Protein AF-A0AAW9DFL7-F1 (afdb_monomer_lite)

Sequence (168 aa):
MIKNIKGKVYSFSLDGKRAVKGWFLIIEDDGKEYLVRRNFSLSSNWYRKVYRSNRSLKEYLISGEDYERLSQSSKYQGWGIGLGIAIGAIINQIAPSNLFFGAINSSGDAMIGIKSIGTLILVTAVSFSLASVIRKMRLERQLGSLVLIGKIKSKTALKVLTNGREFW

Radius of gyration: 20.57 Å; chains: 1; bounding box: 50×38×57 Å

Foldseek 3Di:
DCPDADFAKFFFALVLQATLPQWIWGAGPVRAIKIWGRLDQDFDQDWTWIWHFPDRRPVRTHDPVSVVVNVVPVVCPVVVVVVVVVVVVVCCVVQPCCQQQNDPDDPCRVVSVVVNVVVVVVVVVVVSVVVSVVSVVVVCVRRNDIGTPGIDGDPAFSDQDPVRDGGD

Structure (mmCIF, N/CA/C/O backbone):
data_AF-A0AAW9DFL7-F1
#
_entry.id   AF-A0AAW9DFL7-F1
#
loop_
_atom_site.group_PDB
_atom_site.id
_atom_site.type_symbol
_atom_site.label_atom_id
_atom_site.label_alt_id
_atom_site.label_comp_id
_atom_site.label_asym_id
_atom_site.label_entity_id
_atom_site.label_seq_id
_atom_site.pdbx_PDB_ins_code
_atom_site.Cartn_x
_atom_site.Cartn_y
_atom_site.Cartn_z
_atom_site.occupancy
_atom_site.B_iso_or_equiv
_atom_site.auth_seq_id
_atom_site.auth_comp_id
_atom_site.auth_asym_id
_atom_site.auth_atom_id
_atom_site.pdbx_PDB_model_num
ATOM 1 N N . MET A 1 1 ? -21.409 -1.034 -3.786 1.00 50.62 1 MET A N 1
ATOM 2 C CA . MET A 1 1 ? -20.802 0.270 -4.145 1.00 50.62 1 MET A CA 1
ATOM 3 C C . MET A 1 1 ? -20.469 0.999 -2.846 1.00 50.62 1 MET A C 1
ATOM 5 O O . MET A 1 1 ? -21.371 1.176 -2.038 1.00 50.62 1 MET A O 1
ATOM 9 N N . ILE A 1 2 ? -19.202 1.335 -2.586 1.00 61.91 2 ILE A N 1
ATOM 10 C CA . ILE A 1 2 ? -18.791 2.034 -1.352 1.00 61.91 2 ILE A CA 1
ATOM 11 C C . ILE A 1 2 ? -19.165 3.513 -1.514 1.00 61.91 2 ILE A C 1
ATOM 13 O O . ILE A 1 2 ? -18.587 4.183 -2.366 1.00 61.91 2 ILE A O 1
ATOM 17 N N . LYS A 1 3 ? -20.164 4.009 -0.769 1.00 67.62 3 LYS A N 1
ATOM 18 C CA . LYS A 1 3 ? -20.732 5.352 -1.002 1.00 67.62 3 LYS A CA 1
ATOM 19 C C . LYS A 1 3 ? -19.932 6.486 -0.350 1.00 67.62 3 LYS A C 1
ATOM 21 O O . LYS A 1 3 ? -19.850 7.551 -0.946 1.00 67.62 3 LYS A O 1
ATOM 26 N N . ASN A 1 4 ? -19.324 6.264 0.815 1.00 82.06 4 ASN A N 1
ATOM 27 C CA . ASN A 1 4 ? -18.304 7.111 1.449 1.00 82.06 4 ASN A CA 1
ATOM 28 C C . ASN A 1 4 ? -17.789 6.374 2.687 1.00 82.06 4 ASN A C 1
ATOM 30 O O . ASN A 1 4 ? -18.607 5.843 3.428 1.00 82.06 4 ASN A O 1
ATOM 34 N N . ILE A 1 5 ? -16.473 6.372 2.902 1.00 82.81 5 ILE A N 1
ATOM 35 C CA . ILE A 1 5 ? -15.854 5.856 4.128 1.00 82.81 5 ILE A CA 1
ATOM 36 C C . ILE A 1 5 ? -15.398 7.058 4.942 1.00 82.81 5 ILE A C 1
ATOM 38 O O . ILE A 1 5 ? -14.615 7.868 4.437 1.00 82.81 5 ILE A O 1
ATOM 42 N N . LYS A 1 6 ? -15.889 7.185 6.175 1.00 86.88 6 LYS A N 1
ATOM 43 C CA . LYS A 1 6 ? -15.430 8.197 7.132 1.00 86.88 6 LYS A CA 1
ATOM 44 C C . LYS A 1 6 ? -14.774 7.476 8.301 1.00 86.88 6 LYS A C 1
ATOM 46 O O . LYS A 1 6 ? -15.420 6.702 8.995 1.00 86.88 6 LYS A O 1
ATOM 51 N N . GLY A 1 7 ? -13.477 7.693 8.469 1.00 86.00 7 GLY A N 1
ATOM 52 C CA . GLY A 1 7 ? -12.695 6.972 9.459 1.00 86.00 7 GLY A CA 1
ATOM 53 C C . GLY A 1 7 ? -11.272 7.489 9.567 1.00 86.00 7 GLY A C 1
ATOM 54 O O . GLY A 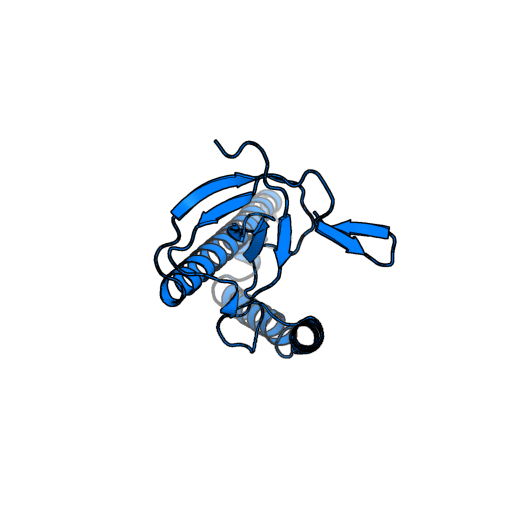1 7 ? -10.854 8.384 8.825 1.00 86.00 7 GLY A O 1
ATOM 55 N N . LYS A 1 8 ? -10.524 6.904 10.498 1.00 86.62 8 LYS A N 1
ATOM 56 C CA . LYS A 1 8 ? -9.121 7.241 10.747 1.00 86.62 8 LYS A CA 1
ATOM 57 C C . LYS A 1 8 ? -8.202 6.278 10.007 1.00 86.62 8 LYS A C 1
ATOM 59 O O . LYS A 1 8 ? -8.508 5.095 9.849 1.00 86.62 8 LYS A O 1
ATOM 64 N N . VAL A 1 9 ? -7.071 6.806 9.547 1.00 86.75 9 VAL A N 1
ATOM 65 C CA . VAL A 1 9 ? -6.050 6.045 8.824 1.00 86.75 9 VAL A CA 1
ATOM 66 C C . VAL A 1 9 ? -4.934 5.646 9.771 1.00 86.75 9 VAL A C 1
ATOM 68 O O . VAL A 1 9 ? -4.364 6.488 10.458 1.00 86.75 9 VAL A O 1
ATOM 71 N N . TYR A 1 10 ? -4.590 4.365 9.750 1.00 86.19 10 TYR A N 1
ATOM 72 C CA . TYR A 1 10 ? -3.587 3.773 10.612 1.00 86.19 10 TYR A CA 1
ATOM 73 C C . TYR A 1 10 ? -2.538 3.014 9.809 1.00 86.19 10 TYR A C 1
ATOM 75 O O . TYR A 1 10 ? -2.822 2.342 8.812 1.00 86.19 10 TYR A O 1
ATOM 83 N N . SER A 1 11 ? -1.305 3.093 10.298 1.00 85.44 11 SER A N 1
ATOM 84 C CA . SER A 1 11 ? -0.282 2.106 9.969 1.00 85.44 11 SER A CA 1
ATOM 85 C C . SER A 1 11 ? -0.418 0.926 10.925 1.00 85.44 11 SER A C 1
ATOM 87 O O . SER A 1 11 ? -0.769 1.101 12.089 1.00 85.44 11 SER A O 1
ATOM 89 N N . PHE A 1 12 ? -0.136 -0.272 10.431 1.00 87.38 12 PHE A N 1
ATOM 90 C CA . PHE A 1 12 ? -0.226 -1.502 11.211 1.00 87.38 12 PHE A CA 1
ATOM 91 C C . PHE A 1 12 ? 1.025 -2.357 10.988 1.00 87.38 12 PHE A C 1
ATOM 93 O O . PHE A 1 12 ? 1.723 -2.203 9.976 1.00 87.38 12 PHE A O 1
ATOM 100 N N . SER A 1 13 ? 1.321 -3.227 11.947 1.00 86.25 13 SER A N 1
ATOM 101 C CA . SER A 1 13 ? 2.483 -4.112 11.969 1.00 86.25 13 SER A CA 1
ATOM 102 C C . SER A 1 13 ? 2.036 -5.525 12.311 1.00 86.25 13 SER A C 1
ATOM 104 O O . SER A 1 13 ? 1.350 -5.734 13.302 1.00 86.25 13 SER A O 1
ATOM 106 N N . LEU A 1 14 ? 2.440 -6.501 11.502 1.00 84.19 14 LEU A N 1
ATOM 107 C CA . LEU A 1 14 ? 2.083 -7.908 11.725 1.00 84.19 14 LEU A CA 1
ATOM 108 C C . LEU A 1 14 ? 3.059 -8.618 12.664 1.00 84.19 14 LEU A C 1
ATOM 110 O O . LEU A 1 14 ? 2.746 -9.678 13.187 1.00 84.19 14 LEU A O 1
ATOM 114 N N . ASP A 1 15 ? 4.254 -8.058 12.842 1.00 80.81 15 ASP A N 1
ATOM 115 C CA . ASP A 1 15 ? 5.328 -8.621 13.660 1.00 80.81 15 ASP A CA 1
ATOM 116 C C . ASP A 1 15 ? 5.665 -7.744 14.877 1.00 80.81 15 ASP A C 1
ATOM 118 O O . ASP A 1 15 ? 6.626 -8.032 15.588 1.00 80.81 15 ASP A O 1
ATOM 122 N N . GLY A 1 16 ? 4.934 -6.639 15.081 1.00 75.00 16 GLY A N 1
ATOM 123 C CA . GLY A 1 16 ? 5.235 -5.613 16.087 1.00 75.00 16 GLY A CA 1
ATOM 124 C C . GLY A 1 16 ? 6.536 -4.837 15.827 1.00 75.00 16 GLY A C 1
ATOM 125 O O . GLY A 1 16 ? 6.852 -3.902 16.551 1.00 75.00 16 GLY A O 1
ATOM 126 N N . LYS A 1 17 ? 7.285 -5.177 14.770 1.00 73.56 17 LYS A N 1
ATOM 127 C CA . LYS A 1 17 ? 8.633 -4.663 14.499 1.00 73.56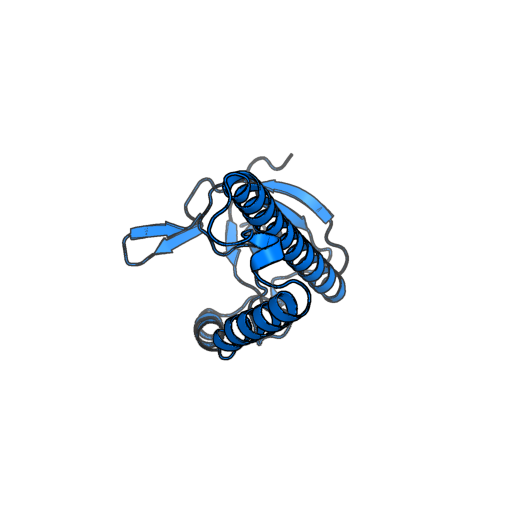 17 LYS A CA 1
ATOM 128 C C . LYS A 1 17 ? 8.710 -3.792 13.262 1.00 73.56 17 LYS A C 1
ATOM 130 O O . LYS A 1 17 ? 9.679 -3.055 13.135 1.00 73.56 17 LYS A O 1
ATOM 135 N N . ARG A 1 18 ? 7.802 -3.903 12.287 1.00 74.88 18 ARG A N 1
ATOM 136 C CA . ARG A 1 18 ? 7.844 -3.083 11.065 1.00 74.88 18 ARG A CA 1
ATOM 137 C C . ARG A 1 18 ? 6.451 -2.813 10.519 1.00 74.88 18 ARG A C 1
ATOM 139 O O . ARG A 1 18 ? 5.679 -3.729 10.256 1.00 74.88 18 ARG A O 1
ATOM 146 N N . ALA A 1 19 ? 6.182 -1.546 10.210 1.00 82.31 19 ALA A N 1
ATOM 147 C CA . ALA A 1 19 ? 4.966 -1.175 9.499 1.00 82.31 19 ALA A CA 1
ATOM 148 C C . ALA A 1 19 ? 4.866 -1.890 8.139 1.00 82.31 19 ALA A C 1
ATOM 150 O O . ALA A 1 19 ? 5.839 -1.970 7.373 1.00 82.31 19 ALA A O 1
ATOM 151 N N . VAL A 1 20 ? 3.669 -2.381 7.815 1.00 85.88 20 VAL A N 1
ATOM 152 C CA . VAL A 1 20 ? 3.401 -3.089 6.560 1.00 85.88 20 VAL A CA 1
ATOM 153 C C . VAL A 1 20 ? 3.462 -2.112 5.384 1.00 85.88 20 VAL A C 1
ATOM 155 O O . VAL A 1 20 ? 2.526 -1.375 5.078 1.00 85.88 20 VAL A O 1
ATOM 158 N N . LYS A 1 21 ? 4.597 -2.109 4.678 1.00 82.94 21 LYS A N 1
ATOM 159 C CA . LYS A 1 21 ? 4.836 -1.185 3.562 1.00 82.94 21 LYS A CA 1
ATOM 160 C C . LYS A 1 21 ? 3.849 -1.391 2.412 1.00 82.94 21 LYS A C 1
ATOM 162 O O . LYS A 1 21 ? 3.641 -2.502 1.925 1.00 82.94 21 LYS A O 1
ATOM 167 N N . GLY A 1 22 ? 3.339 -0.277 1.887 1.00 85.56 22 GLY A N 1
ATOM 168 C CA . GLY A 1 22 ? 2.445 -0.260 0.728 1.00 85.56 22 GLY A CA 1
ATOM 169 C C . GLY A 1 22 ? 0.982 -0.556 1.058 1.00 85.56 22 GLY A C 1
ATOM 170 O O . GLY A 1 22 ? 0.179 -0.624 0.126 1.00 85.56 22 GLY A O 1
ATOM 171 N N . TRP A 1 23 ? 0.646 -0.675 2.342 1.00 89.44 23 TRP A N 1
ATOM 172 C CA . TRP A 1 23 ? -0.703 -0.871 2.854 1.00 89.44 23 TRP A CA 1
ATOM 173 C C . TRP A 1 23 ? -0.972 0.091 4.006 1.00 89.44 23 TRP A C 1
ATOM 175 O O . TRP A 1 23 ? -0.049 0.519 4.692 1.00 89.44 23 TRP A O 1
ATOM 185 N N . PHE A 1 24 ? -2.237 0.432 4.201 1.00 89.12 24 PHE A N 1
ATOM 186 C CA . PHE A 1 24 ? -2.705 1.116 5.399 1.00 89.12 24 PHE A CA 1
ATOM 187 C C . PHE A 1 24 ? -4.108 0.631 5.747 1.00 89.12 24 PHE A C 1
ATOM 189 O O . PHE A 1 24 ? -4.823 0.107 4.887 1.00 89.12 24 PHE A O 1
ATOM 196 N N . LEU A 1 25 ? -4.471 0.787 7.012 1.00 91.38 25 LEU A N 1
ATOM 197 C CA . LEU A 1 25 ? -5.759 0.391 7.555 1.00 91.38 25 LEU A CA 1
ATOM 198 C C . LEU A 1 25 ? -6.632 1.636 7.718 1.00 91.38 25 LEU A C 1
ATOM 200 O O . LEU A 1 25 ? -6.165 2.654 8.220 1.00 91.38 25 LEU A O 1
ATOM 204 N N . ILE A 1 26 ? -7.888 1.564 7.292 1.00 91.31 26 ILE A N 1
ATOM 205 C CA . ILE A 1 26 ? -8.919 2.536 7.650 1.00 91.31 26 ILE A CA 1
ATOM 206 C C . ILE A 1 26 ? -9.870 1.850 8.617 1.00 91.31 26 ILE A C 1
ATOM 208 O O . ILE A 1 26 ? -10.361 0.760 8.318 1.00 91.31 26 ILE A O 1
ATOM 212 N N . ILE A 1 27 ? -10.128 2.499 9.746 1.00 91.00 27 ILE A N 1
ATOM 213 C CA . ILE A 1 27 ? -11.150 2.078 10.701 1.00 91.00 27 ILE A CA 1
ATOM 214 C C . ILE A 1 27 ? -12.237 3.153 10.697 1.00 91.00 27 ILE A C 1
ATOM 216 O O . ILE A 1 27 ? -11.945 4.321 10.968 1.00 91.00 27 ILE A O 1
ATOM 220 N N . GLU A 1 28 ? -13.454 2.767 10.315 1.00 91.06 28 GLU A N 1
ATOM 221 C CA . GLU A 1 28 ? -14.644 3.621 10.384 1.00 91.06 28 GLU A CA 1
ATOM 222 C C . GLU A 1 28 ? -15.082 3.845 11.833 1.00 91.06 28 GLU A C 1
ATOM 224 O O . GLU A 1 28 ? -14.746 3.071 12.732 1.00 91.06 28 GLU A O 1
ATOM 229 N N . ASP A 1 29 ? -15.871 4.896 12.049 1.00 86.00 29 ASP A N 1
ATOM 230 C CA . ASP A 1 29 ? -16.432 5.222 13.365 1.00 86.00 29 ASP A CA 1
ATOM 231 C C . ASP A 1 29 ? -17.339 4.091 13.904 1.00 86.00 29 ASP A C 1
ATOM 233 O O . ASP A 1 29 ? -17.440 3.893 15.111 1.00 86.00 29 ASP A O 1
ATOM 237 N N . ASP A 1 30 ? -17.941 3.291 13.013 1.00 84.88 30 ASP A N 1
ATOM 238 C CA . ASP A 1 30 ? -18.733 2.095 13.345 1.00 84.88 30 ASP A CA 1
ATOM 239 C C . ASP A 1 30 ? -17.877 0.840 13.620 1.00 84.88 30 ASP A C 1
ATOM 241 O O . ASP A 1 30 ? -18.395 -0.250 13.873 1.00 84.88 30 ASP A O 1
ATOM 245 N N . GLY A 1 31 ? -16.552 0.981 13.560 1.00 84.94 31 GLY A N 1
ATOM 246 C CA . GLY A 1 31 ? -15.590 -0.078 13.809 1.00 84.94 31 GLY A CA 1
ATOM 247 C C . GLY A 1 31 ? -15.317 -1.000 12.623 1.00 84.94 31 GLY A C 1
ATOM 248 O O . GLY A 1 31 ? -14.550 -1.948 12.815 1.00 84.94 31 GLY A O 1
ATOM 249 N N . LYS A 1 32 ? -15.881 -0.753 11.428 1.00 89.81 32 LYS A N 1
ATOM 250 C CA . LYS A 1 32 ? -15.541 -1.511 10.214 1.00 89.81 32 LYS A CA 1
ATOM 251 C C . LYS A 1 32 ? -14.121 -1.215 9.752 1.00 89.81 32 LYS A C 1
ATOM 253 O O . LYS A 1 32 ? -13.641 -0.084 9.793 1.00 89.81 32 LYS A O 1
ATOM 258 N N . GLU A 1 33 ? -13.465 -2.258 9.260 1.00 92.62 33 GLU A N 1
ATOM 259 C CA . GLU A 1 33 ? -12.046 -2.237 8.929 1.00 92.62 33 GLU A CA 1
ATOM 260 C C . GLU A 1 33 ? -11.806 -2.474 7.443 1.00 92.62 33 GLU A C 1
ATOM 262 O O . GLU A 1 33 ? -12.357 -3.398 6.833 1.00 92.62 33 GLU A O 1
ATOM 267 N N . TYR A 1 34 ? -10.925 -1.654 6.874 1.00 92.19 34 TYR A N 1
ATOM 268 C CA . TYR A 1 34 ? -10.615 -1.672 5.455 1.00 92.19 34 TYR A CA 1
ATOM 269 C C . TYR A 1 34 ? -9.118 -1.558 5.208 1.00 92.19 34 TYR A C 1
ATOM 271 O O . TYR A 1 34 ? -8.465 -0.608 5.633 1.00 92.19 34 TYR A O 1
ATOM 279 N N . LEU A 1 35 ? -8.575 -2.493 4.438 1.00 93.06 35 LEU A N 1
ATOM 280 C CA . LEU A 1 35 ? -7.190 -2.462 3.993 1.00 93.06 35 LEU A CA 1
ATOM 281 C C . LEU A 1 35 ? -7.083 -1.780 2.640 1.00 93.06 35 LEU A C 1
ATOM 283 O O . LEU A 1 35 ? -7.672 -2.221 1.654 1.00 93.06 35 LEU A O 1
ATOM 287 N N . VAL A 1 36 ? -6.272 -0.734 2.560 1.00 91.56 36 VAL A N 1
ATOM 288 C CA . VAL A 1 36 ? -6.083 0.027 1.327 1.00 91.56 36 VAL A CA 1
ATOM 289 C C . VAL A 1 36 ? -4.680 -0.191 0.791 1.00 91.56 36 VAL A C 1
ATOM 291 O O . VAL A 1 36 ? -3.677 0.009 1.478 1.00 91.56 36 VAL A O 1
ATOM 294 N N . ARG A 1 37 ? -4.603 -0.585 -0.482 1.00 90.62 37 ARG A N 1
ATOM 295 C CA . ARG A 1 37 ? -3.332 -0.827 -1.167 1.00 90.62 37 ARG A CA 1
ATOM 296 C C . ARG A 1 37 ? -2.813 0.463 -1.796 1.00 90.62 37 ARG A C 1
ATOM 298 O O . ARG A 1 37 ? -3.445 1.027 -2.690 1.00 90.62 37 ARG A O 1
ATOM 305 N N . ARG A 1 38 ? -1.628 0.897 -1.370 1.00 84.19 38 ARG A N 1
ATOM 306 C CA . ARG A 1 38 ? -0.950 2.120 -1.828 1.00 84.19 38 ARG A CA 1
ATOM 307 C C . ARG A 1 38 ? 0.283 1.838 -2.684 1.00 84.19 38 ARG A C 1
ATOM 309 O O . ARG A 1 38 ? 0.503 2.564 -3.646 1.00 84.19 38 ARG A O 1
ATOM 316 N N . ASN A 1 39 ? 1.013 0.751 -2.402 1.00 74.44 39 ASN A N 1
ATOM 317 C CA . ASN A 1 39 ? 2.241 0.268 -3.071 1.00 74.44 39 ASN A CA 1
ATOM 318 C C . ASN A 1 39 ? 3.447 1.232 -3.110 1.00 74.44 39 ASN A C 1
ATOM 320 O O . ASN A 1 39 ? 4.573 0.774 -2.909 1.00 74.44 39 ASN A O 1
ATOM 324 N N . PHE A 1 40 ? 3.217 2.525 -3.331 1.00 67.25 40 PHE A N 1
ATOM 325 C CA . PHE A 1 40 ? 4.204 3.591 -3.476 1.00 67.25 40 PHE A CA 1
ATOM 326 C C . PHE A 1 40 ? 4.021 4.643 -2.380 1.00 67.25 40 PHE A C 1
ATOM 328 O O . PHE A 1 40 ? 2.895 4.918 -1.974 1.00 67.25 40 PHE A O 1
ATOM 335 N N . SER A 1 41 ? 5.117 5.239 -1.908 1.00 62.31 41 SER A N 1
ATOM 336 C CA . SER A 1 41 ? 5.080 6.308 -0.897 1.00 62.31 41 SER A CA 1
ATOM 337 C C . SER A 1 41 ? 4.783 7.693 -1.477 1.00 62.31 41 SER A C 1
ATOM 339 O O . SER A 1 41 ? 4.667 8.648 -0.714 1.00 62.31 41 SER A O 1
ATOM 341 N N . LEU A 1 42 ? 4.670 7.817 -2.803 1.00 68.19 42 LEU A N 1
ATOM 342 C CA . LEU A 1 42 ? 4.359 9.081 -3.461 1.00 68.19 42 LEU A CA 1
ATOM 343 C C . LEU A 1 42 ? 2.933 9.526 -3.108 1.00 68.19 42 LEU A C 1
ATOM 345 O O . LEU A 1 42 ? 1.987 8.737 -3.194 1.00 68.19 42 LEU A O 1
ATOM 349 N N . SER A 1 43 ? 2.806 10.797 -2.717 1.00 73.25 43 SER A N 1
ATOM 350 C CA . SER A 1 43 ? 1.518 11.464 -2.509 1.00 73.25 43 SER A CA 1
ATOM 351 C C . SER A 1 43 ? 0.751 11.454 -3.829 1.00 73.25 43 SER A C 1
ATOM 353 O O . SER A 1 43 ? 1.236 11.988 -4.825 1.00 73.25 43 SER A O 1
ATOM 355 N N . SER A 1 44 ? -0.401 10.787 -3.874 1.00 79.62 44 SER A N 1
ATOM 356 C CA . SER A 1 44 ? -1.208 10.722 -5.094 1.00 79.62 44 SER A CA 1
ATOM 357 C C . SER A 1 44 ? -2.676 10.509 -4.771 1.00 79.62 44 SER A C 1
ATOM 359 O O . SER A 1 44 ? -3.054 9.539 -4.115 1.00 79.62 44 SER A O 1
ATOM 361 N N . ASN A 1 45 ? -3.529 11.394 -5.284 1.00 84.06 45 ASN A N 1
ATOM 362 C CA . ASN A 1 45 ? -4.966 11.303 -5.063 1.00 84.06 45 ASN A CA 1
ATOM 363 C C . ASN A 1 45 ? -5.665 10.487 -6.168 1.00 84.06 45 ASN A C 1
ATOM 365 O O . ASN A 1 45 ? -6.467 11.010 -6.948 1.00 84.06 45 ASN A O 1
ATOM 369 N N . TRP A 1 46 ? -5.323 9.203 -6.281 1.00 86.75 46 TRP A N 1
ATOM 370 C CA . TRP A 1 46 ? -5.904 8.279 -7.265 1.00 86.75 46 TRP A CA 1
ATOM 371 C C . TRP A 1 46 ? -6.751 7.198 -6.597 1.00 86.75 46 TRP A C 1
ATOM 373 O O . TRP A 1 46 ? -6.640 6.949 -5.399 1.00 86.75 46 TRP A O 1
ATOM 383 N N . TYR A 1 47 ? -7.590 6.525 -7.385 1.00 89.31 47 TYR A N 1
ATOM 384 C CA . TYR A 1 47 ? -8.397 5.409 -6.899 1.00 89.31 47 TYR A CA 1
ATOM 385 C C . TYR A 1 47 ? -7.515 4.239 -6.445 1.00 89.31 47 TYR A C 1
ATOM 387 O O . TYR A 1 47 ? -6.818 3.612 -7.246 1.00 89.31 47 TYR A O 1
ATOM 395 N N . ARG A 1 48 ? -7.586 3.905 -5.157 1.00 89.62 48 ARG A N 1
ATOM 396 C CA . ARG A 1 48 ? -6.848 2.809 -4.521 1.00 89.62 48 ARG A CA 1
ATOM 397 C C . ARG A 1 48 ? -7.772 1.629 -4.267 1.00 89.62 48 ARG A C 1
ATOM 399 O O . ARG A 1 48 ? -8.920 1.808 -3.872 1.00 89.62 48 ARG A O 1
ATOM 406 N N . LYS A 1 49 ? -7.271 0.414 -4.497 1.00 92.38 49 LYS A N 1
ATOM 407 C CA . LYS A 1 49 ? -8.016 -0.825 -4.226 1.00 92.38 49 LYS A CA 1
ATOM 408 C C . LYS A 1 49 ? -8.176 -1.013 -2.718 1.00 92.38 49 LYS A C 1
ATOM 410 O O . LYS A 1 49 ? -7.193 -0.876 -1.985 1.00 92.38 49 LYS A O 1
ATOM 415 N N . VAL A 1 50 ? -9.385 -1.371 -2.305 1.00 92.69 50 VAL A N 1
ATOM 416 C CA . VAL A 1 50 ? -9.752 -1.611 -0.910 1.00 92.69 50 VAL A CA 1
ATOM 417 C C . VAL A 1 50 ? -10.153 -3.057 -0.726 1.00 92.69 50 VAL A C 1
ATOM 419 O O . VAL A 1 50 ? -10.895 -3.616 -1.535 1.00 92.69 50 VAL A O 1
ATOM 422 N N . TYR A 1 51 ? -9.659 -3.639 0.351 1.00 93.81 51 TYR A N 1
ATOM 423 C CA . TYR A 1 51 ? -9.846 -5.026 0.707 1.00 93.81 51 TYR A CA 1
ATOM 424 C C . TYR A 1 51 ? -10.420 -5.126 2.111 1.00 93.81 51 TYR A C 1
ATOM 426 O O . TYR A 1 51 ? -10.215 -4.240 2.942 1.00 93.81 51 TYR A O 1
ATOM 434 N N . ARG A 1 52 ? -11.105 -6.231 2.376 1.00 91.62 52 ARG A N 1
ATOM 435 C CA . ARG A 1 52 ? -11.560 -6.612 3.706 1.00 91.62 52 ARG A CA 1
ATOM 436 C C . ARG A 1 52 ? -10.886 -7.917 4.114 1.00 91.62 52 ARG A C 1
ATOM 438 O O . ARG A 1 52 ? -10.726 -8.810 3.282 1.00 91.62 52 ARG A O 1
ATOM 445 N N . SER A 1 53 ? -10.466 -7.980 5.371 1.00 90.50 53 SER A N 1
ATOM 446 C CA . SER A 1 53 ? -9.963 -9.195 6.012 1.00 90.50 53 SER A CA 1
ATOM 447 C C . SER A 1 53 ? -11.102 -9.891 6.756 1.00 90.50 53 SER A C 1
ATOM 449 O O . SER A 1 53 ? -12.039 -9.232 7.207 1.00 90.50 53 SER A O 1
ATOM 451 N N . ASN A 1 54 ? -10.999 -11.210 6.914 1.00 85.25 54 ASN A N 1
ATOM 452 C CA . ASN A 1 54 ? -11.915 -11.991 7.752 1.00 85.25 54 ASN A CA 1
ATOM 453 C C . ASN A 1 54 ? -11.541 -11.917 9.244 1.00 85.25 54 ASN A C 1
ATO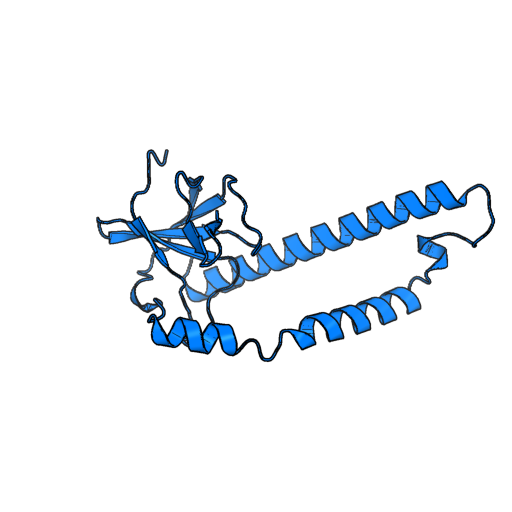M 455 O O . ASN A 1 54 ? -12.294 -12.390 10.090 1.00 85.25 54 ASN A O 1
ATOM 459 N N . ARG A 1 55 ? -10.373 -11.346 9.565 1.00 84.56 55 ARG A N 1
ATOM 460 C CA . ARG A 1 55 ? -9.868 -11.148 10.928 1.00 84.56 55 ARG A CA 1
ATOM 461 C C . ARG A 1 55 ? -9.846 -9.668 11.288 1.00 84.56 55 ARG A C 1
ATOM 463 O O . ARG A 1 55 ? -9.600 -8.838 10.414 1.00 84.56 55 ARG A O 1
ATOM 470 N N . SER A 1 56 ? -10.049 -9.385 12.574 1.00 86.19 56 SER A N 1
ATOM 471 C CA . SER A 1 56 ? -9.835 -8.059 13.160 1.00 86.19 56 SER A CA 1
ATOM 472 C C . SER A 1 56 ? -8.362 -7.669 13.053 1.00 86.19 56 SER A C 1
ATOM 474 O O . SER A 1 56 ? -7.477 -8.481 13.310 1.00 86.19 56 SER A O 1
ATOM 476 N N . LEU A 1 57 ? -8.103 -6.429 12.655 1.00 85.44 57 LEU A N 1
ATOM 477 C CA . LEU A 1 57 ? -6.773 -5.864 12.457 1.00 85.44 57 LEU A CA 1
ATOM 478 C C . LEU A 1 57 ? -6.407 -4.829 13.519 1.00 85.44 57 LEU A C 1
ATOM 480 O O . LEU A 1 57 ? -5.281 -4.330 13.520 1.00 85.44 57 LEU A O 1
ATOM 484 N N . LYS A 1 58 ? -7.330 -4.527 14.440 1.00 83.56 58 LYS A N 1
ATOM 485 C CA . LYS A 1 58 ? -7.094 -3.625 15.578 1.00 83.56 58 LYS A CA 1
ATOM 486 C C . LYS A 1 58 ? -5.939 -4.085 16.468 1.00 83.56 58 LYS A C 1
ATOM 488 O O . LYS A 1 58 ? -5.204 -3.246 16.973 1.00 83.56 58 LYS A O 1
ATOM 493 N N . GLU A 1 59 ? -5.739 -5.394 16.598 1.00 82.75 59 GLU A N 1
ATOM 494 C CA . GLU A 1 59 ? -4.626 -5.988 17.355 1.00 82.75 59 GLU A CA 1
ATOM 495 C C . GLU A 1 59 ? -3.243 -5.720 16.733 1.00 82.75 59 GLU A C 1
ATOM 497 O O . GLU A 1 59 ? -2.234 -5.792 17.426 1.00 82.75 59 GLU A O 1
ATOM 502 N N . TYR A 1 60 ? -3.186 -5.359 15.445 1.00 83.81 60 TYR A N 1
ATOM 503 C CA . TYR A 1 60 ? -1.944 -5.060 14.720 1.00 83.81 60 TYR A CA 1
ATOM 504 C C . TYR A 1 60 ? -1.646 -3.557 14.636 1.00 83.81 60 TYR A C 1
ATOM 506 O O . TYR A 1 60 ? -0.727 -3.144 13.919 1.00 83.81 60 TYR A O 1
ATOM 514 N N . LEU A 1 61 ? -2.438 -2.712 15.302 1.00 83.38 61 LEU A N 1
ATOM 515 C CA . LEU A 1 61 ? -2.210 -1.271 15.315 1.00 83.38 61 LEU A CA 1
ATOM 516 C C . LEU A 1 61 ? -0.895 -0.945 16.024 1.00 83.38 61 LEU A C 1
ATOM 518 O O . LEU A 1 61 ? -0.596 -1.457 17.097 1.00 83.38 61 LEU A O 1
ATOM 522 N N . ILE A 1 62 ? -0.112 -0.063 15.410 1.00 72.94 62 ILE A N 1
ATOM 523 C CA . ILE A 1 62 ? 1.130 0.432 16.002 1.00 72.94 62 ILE A CA 1
ATOM 524 C C . ILE A 1 62 ? 0.770 1.627 16.890 1.00 72.94 62 ILE A C 1
ATOM 526 O O . ILE A 1 62 ? 0.126 2.565 1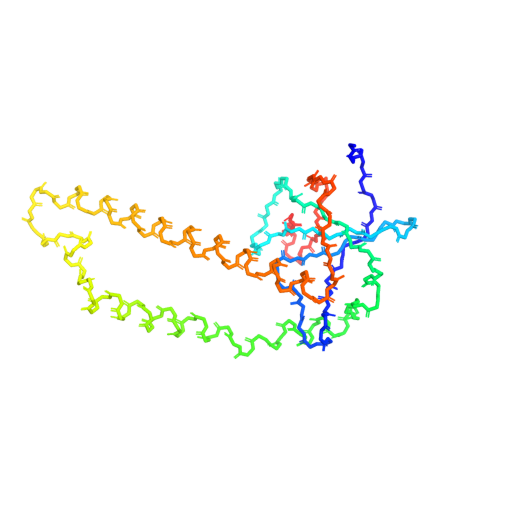6.410 1.00 72.94 62 ILE A O 1
ATOM 530 N N . SER A 1 63 ? 1.185 1.606 18.160 1.00 64.75 63 SER A N 1
ATOM 531 C CA . SER A 1 63 ? 1.064 2.769 19.047 1.00 64.75 63 SER A CA 1
ATOM 532 C C . SER A 1 63 ? 1.888 3.947 18.507 1.00 64.75 63 SER A C 1
ATOM 534 O O . SER A 1 63 ? 2.888 3.752 17.815 1.00 64.75 63 SER A O 1
ATOM 536 N N . GLY A 1 64 ? 1.483 5.187 18.797 1.00 60.44 64 GLY A N 1
ATOM 537 C CA . GLY A 1 64 ? 2.129 6.392 18.253 1.00 60.44 64 GLY A CA 1
ATOM 538 C C . GLY A 1 64 ? 3.640 6.458 18.518 1.00 60.44 64 GLY A C 1
ATOM 539 O O . GLY A 1 64 ? 4.402 6.816 17.623 1.00 60.44 64 GLY A O 1
ATOM 540 N N . GLU A 1 65 ? 4.076 6.025 19.703 1.00 59.31 65 GLU A N 1
ATOM 541 C CA . GLU A 1 65 ? 5.492 5.974 20.101 1.00 59.31 65 GLU A CA 1
ATOM 542 C C . GLU A 1 65 ? 6.289 4.908 19.331 1.00 59.31 65 GLU A C 1
ATOM 544 O O . GLU A 1 65 ? 7.440 5.123 18.939 1.00 59.31 65 GLU A O 1
ATOM 549 N N . ASP A 1 66 ? 5.662 3.765 19.051 1.00 59.75 66 ASP A N 1
ATOM 550 C CA . ASP A 1 66 ? 6.281 2.683 18.289 1.00 59.75 66 ASP A CA 1
ATOM 551 C C . ASP A 1 66 ? 6.400 3.056 16.811 1.00 59.75 66 ASP A C 1
ATOM 553 O O . ASP A 1 66 ? 7.382 2.712 16.158 1.00 59.75 66 ASP A O 1
ATOM 557 N N . TYR A 1 67 ? 5.456 3.827 16.267 1.00 60.16 67 TYR A N 1
ATOM 558 C CA . TYR A 1 67 ? 5.525 4.275 14.878 1.00 60.16 67 TYR A CA 1
ATOM 559 C C . TYR A 1 67 ? 6.783 5.112 14.600 1.00 60.16 67 TYR A C 1
ATOM 561 O O . TYR A 1 67 ? 7.452 4.888 13.586 1.00 60.16 67 TYR A O 1
ATOM 569 N N . GLU A 1 68 ? 7.147 6.032 15.499 1.00 58.12 68 GLU A N 1
ATOM 570 C CA . GLU A 1 68 ? 8.354 6.851 15.335 1.00 58.12 68 GLU A CA 1
ATOM 571 C C . GLU A 1 68 ? 9.629 6.003 15.391 1.00 58.12 68 GLU A C 1
ATOM 573 O O . GLU A 1 68 ? 10.452 6.074 14.470 1.00 58.12 68 GLU A O 1
ATOM 578 N N . ARG A 1 69 ? 9.737 5.104 16.380 1.00 57.97 69 ARG A N 1
ATOM 579 C CA . ARG A 1 69 ? 10.858 4.152 16.512 1.00 57.97 69 ARG A CA 1
ATOM 580 C C . ARG A 1 69 ? 10.998 3.247 15.286 1.00 57.97 69 ARG A C 1
ATOM 582 O O . ARG A 1 69 ? 12.106 3.005 14.801 1.00 57.97 69 ARG A O 1
ATOM 589 N N . LEU A 1 70 ? 9.882 2.767 14.739 1.00 58.53 70 LEU A N 1
ATOM 590 C CA . LEU A 1 70 ? 9.872 1.892 13.565 1.00 58.53 70 LEU A CA 1
ATOM 591 C C . LEU A 1 70 ? 10.166 2.631 12.255 1.00 58.53 70 LEU A C 1
ATOM 593 O O . LEU A 1 70 ? 10.739 2.038 11.337 1.00 58.53 70 LEU A O 1
ATOM 597 N N . SER A 1 71 ? 9.814 3.915 12.167 1.00 54.00 71 SER A N 1
ATOM 598 C CA . SER A 1 71 ? 10.169 4.774 11.033 1.00 54.00 71 SER A CA 1
ATOM 599 C C . SER A 1 71 ? 11.669 5.098 10.998 1.00 54.00 71 SER A C 1
ATOM 601 O O . SER A 1 71 ? 12.262 5.111 9.918 1.00 54.00 71 SER A O 1
ATOM 603 N N . GLN A 1 72 ? 12.290 5.271 12.173 1.00 48.34 72 GLN A N 1
ATOM 604 C CA . GLN A 1 72 ? 13.727 5.518 12.333 1.00 48.34 72 GLN A CA 1
ATOM 605 C C . GLN A 1 72 ? 14.573 4.248 12.161 1.00 48.34 72 GLN A C 1
ATOM 607 O O . GLN A 1 72 ? 15.705 4.320 11.687 1.00 48.34 72 GLN A O 1
ATOM 612 N N . SER A 1 73 ? 14.022 3.061 12.448 1.00 46.84 73 SER A N 1
ATOM 613 C CA . SER A 1 73 ? 14.682 1.758 12.240 1.00 46.84 73 SER A CA 1
ATOM 614 C C . SER A 1 73 ? 14.739 1.328 10.758 1.00 46.84 73 SER A C 1
ATOM 616 O O . SER A 1 73 ? 14.687 0.147 10.400 1.00 46.84 73 SER A O 1
ATOM 618 N N . SER A 1 74 ? 14.889 2.284 9.837 1.00 50.66 74 SER A N 1
ATOM 619 C CA . SER A 1 74 ? 15.133 2.046 8.412 1.00 50.66 74 SER A CA 1
ATOM 620 C C . SER A 1 74 ? 16.595 1.665 8.126 1.00 50.66 74 SER A C 1
ATOM 622 O O . SER A 1 74 ? 17.123 1.977 7.060 1.00 50.66 74 SER A O 1
ATOM 624 N N . LYS A 1 75 ? 17.235 0.894 9.023 1.00 45.56 75 LYS A N 1
ATOM 625 C CA . LYS A 1 75 ? 18.649 0.445 8.989 1.00 45.56 75 LYS A CA 1
ATOM 626 C C . LYS A 1 75 ? 19.082 -0.248 7.675 1.00 45.56 75 LYS A C 1
ATOM 628 O O . LYS A 1 75 ? 20.257 -0.512 7.464 1.00 45.56 75 LYS A O 1
ATOM 633 N N . TYR A 1 76 ? 18.138 -0.515 6.770 1.00 48.84 76 TYR A N 1
ATOM 634 C CA . TYR A 1 76 ? 18.320 -1.154 5.464 1.00 48.84 76 TYR A CA 1
ATOM 635 C C . TYR A 1 76 ? 18.047 -0.237 4.259 1.00 48.84 76 TYR A C 1
ATOM 637 O O . TYR A 1 76 ? 18.026 -0.719 3.128 1.00 48.84 76 TYR A O 1
ATOM 645 N N . GLN A 1 77 ? 17.834 1.070 4.449 1.00 50.78 77 GLN A N 1
ATOM 646 C CA . GLN A 1 77 ? 17.624 2.003 3.334 1.00 50.78 77 GLN A CA 1
ATOM 647 C C . GLN A 1 77 ? 18.835 2.039 2.377 1.00 50.78 77 GLN A C 1
ATOM 649 O O . GLN A 1 77 ? 18.646 2.177 1.172 1.00 50.78 77 GLN A O 1
ATOM 654 N N . GLY A 1 78 ? 20.048 1.775 2.884 1.00 49.78 78 GLY A N 1
ATOM 655 C CA . GLY A 1 78 ? 21.263 1.613 2.073 1.00 49.78 78 GLY A CA 1
ATOM 656 C C . GLY A 1 78 ? 21.405 0.256 1.366 1.00 49.78 78 GLY A C 1
ATOM 657 O O . GLY A 1 78 ? 22.028 0.185 0.312 1.00 49.78 78 GLY A O 1
ATOM 658 N N . TRP A 1 79 ? 20.782 -0.816 1.871 1.00 48.91 79 TRP A N 1
ATOM 659 C CA . TRP A 1 79 ? 20.880 -2.151 1.255 1.00 48.91 79 TRP A CA 1
ATOM 660 C C . TRP A 1 79 ? 20.151 -2.223 -0.087 1.00 48.91 79 TRP A C 1
ATOM 662 O O . TRP A 1 79 ? 20.618 -2.891 -1.000 1.00 48.91 79 TRP A O 1
ATOM 672 N N . GLY A 1 80 ? 19.026 -1.514 -0.231 1.00 57.41 80 GLY A N 1
ATOM 673 C CA . GLY A 1 80 ? 18.308 -1.440 -1.508 1.00 57.41 80 GLY A CA 1
ATOM 674 C C . GLY A 1 80 ? 19.110 -0.726 -2.600 1.00 57.41 80 GLY A C 1
ATOM 675 O O . GLY A 1 80 ? 19.049 -1.125 -3.758 1.00 57.41 80 GLY A O 1
ATOM 676 N N . ILE A 1 81 ? 19.897 0.285 -2.220 1.00 57.66 81 ILE A N 1
ATOM 677 C CA . ILE A 1 81 ? 20.797 1.006 -3.128 1.00 57.66 81 ILE A CA 1
ATOM 678 C C . ILE A 1 81 ? 21.990 0.112 -3.489 1.00 57.66 81 ILE A C 1
ATOM 680 O O . ILE A 1 81 ? 22.276 -0.065 -4.668 1.00 57.66 81 ILE A O 1
ATOM 684 N N . GLY A 1 82 ? 22.627 -0.524 -2.497 1.00 62.25 82 GLY A N 1
ATOM 685 C CA . GLY A 1 82 ? 23.748 -1.444 -2.723 1.00 62.25 82 GLY A CA 1
ATOM 686 C C . GLY A 1 82 ? 23.379 -2.655 -3.588 1.00 62.25 82 GLY A C 1
ATOM 687 O O . GLY A 1 82 ? 24.107 -2.991 -4.517 1.00 62.25 82 GLY A O 1
ATOM 688 N N . LEU A 1 83 ? 22.209 -3.261 -3.355 1.00 62.84 83 LEU A N 1
ATOM 689 C CA . LEU A 1 83 ? 21.680 -4.332 -4.206 1.00 62.84 83 LEU A CA 1
ATOM 690 C C . LEU A 1 83 ? 21.351 -3.833 -5.615 1.00 62.84 83 LEU A C 1
ATOM 692 O O . LEU A 1 83 ? 21.621 -4.541 -6.577 1.00 62.84 83 LEU A O 1
ATOM 696 N N . GLY A 1 84 ? 20.805 -2.622 -5.753 1.00 68.62 84 GLY A N 1
ATOM 697 C CA . GLY A 1 84 ? 20.554 -2.012 -7.060 1.00 68.62 84 GLY A CA 1
ATOM 698 C C . GLY A 1 84 ? 21.836 -1.807 -7.869 1.00 68.62 84 GLY A C 1
ATOM 699 O O . GLY A 1 84 ? 21.864 -2.132 -9.052 1.00 68.62 84 GLY A O 1
ATOM 700 N N . ILE A 1 85 ? 22.911 -1.343 -7.222 1.00 71.38 85 ILE A N 1
ATOM 701 C CA . ILE A 1 85 ? 24.232 -1.178 -7.846 1.00 71.38 85 ILE A CA 1
ATOM 702 C C . ILE A 1 85 ? 24.810 -2.538 -8.255 1.00 71.38 85 ILE A C 1
ATOM 704 O O . ILE A 1 85 ? 25.252 -2.691 -9.390 1.00 71.38 85 ILE A O 1
ATOM 708 N N . ALA A 1 86 ? 24.762 -3.540 -7.372 1.00 72.69 86 ALA A N 1
ATOM 709 C CA . ALA A 1 86 ? 25.271 -4.881 -7.667 1.00 72.69 86 ALA A CA 1
ATOM 710 C C . ALA A 1 86 ? 24.504 -5.555 -8.818 1.00 72.69 86 ALA A C 1
ATOM 712 O O . ALA A 1 86 ? 25.113 -6.104 -9.732 1.00 72.69 86 ALA A O 1
ATOM 713 N N . ILE A 1 87 ? 23.170 -5.462 -8.818 1.00 72.19 87 ILE A N 1
ATOM 714 C CA . ILE A 1 87 ? 22.329 -5.969 -9.909 1.00 72.19 87 ILE A CA 1
ATOM 715 C C . ILE A 1 87 ? 22.629 -5.211 -11.207 1.00 72.19 87 ILE A C 1
ATOM 717 O O . ILE A 1 87 ? 22.760 -5.839 -12.252 1.00 72.19 87 ILE A O 1
ATOM 721 N N . GLY A 1 88 ? 22.792 -3.886 -11.150 1.00 67.56 88 GLY A N 1
ATOM 722 C CA . GLY A 1 88 ? 23.179 -3.078 -12.308 1.00 67.56 88 GLY A CA 1
ATOM 723 C C . GLY A 1 88 ? 24.530 -3.495 -12.895 1.00 67.56 88 GLY A C 1
ATOM 724 O O . GLY A 1 88 ? 24.650 -3.624 -14.111 1.00 67.56 88 GLY A O 1
ATOM 725 N N . ALA A 1 89 ? 25.520 -3.781 -12.046 1.00 67.94 89 ALA A N 1
ATOM 726 C CA . ALA A 1 89 ? 26.829 -4.271 -12.472 1.00 67.94 89 ALA A CA 1
ATOM 727 C C . ALA A 1 89 ? 26.743 -5.656 -13.138 1.00 67.94 89 ALA A C 1
ATOM 729 O O . ALA A 1 89 ? 27.328 -5.855 -14.199 1.00 67.94 89 ALA A O 1
ATOM 730 N N . ILE A 1 90 ? 25.962 -6.584 -12.569 1.00 72.88 90 ILE A N 1
ATOM 731 C CA . ILE A 1 90 ? 25.738 -7.921 -13.146 1.00 72.88 90 ILE A CA 1
ATOM 732 C C . ILE A 1 90 ? 25.001 -7.823 -14.488 1.00 72.88 90 ILE A C 1
ATOM 734 O O . ILE A 1 90 ? 25.392 -8.474 -15.454 1.00 72.88 90 ILE A O 1
ATOM 738 N N . ILE A 1 91 ? 23.965 -6.983 -14.580 1.00 65.94 91 ILE A N 1
ATOM 739 C CA . ILE A 1 91 ? 23.245 -6.750 -15.839 1.00 65.94 91 ILE A CA 1
ATOM 740 C C . ILE A 1 91 ? 24.197 -6.190 -16.896 1.00 65.94 91 ILE A C 1
ATOM 742 O O . ILE A 1 91 ? 24.180 -6.679 -18.017 1.00 65.94 91 ILE A O 1
ATOM 746 N N . ASN A 1 92 ? 25.063 -5.236 -16.545 1.00 63.47 92 ASN A N 1
ATOM 747 C CA . ASN A 1 92 ? 26.047 -4.679 -17.475 1.00 63.47 92 ASN A CA 1
ATOM 748 C C . ASN A 1 92 ? 27.117 -5.705 -17.900 1.00 63.47 92 ASN A C 1
ATOM 750 O O . ASN A 1 92 ? 27.695 -5.587 -18.973 1.00 63.47 92 ASN A O 1
ATOM 754 N N . GLN A 1 93 ? 27.383 -6.728 -17.085 1.00 66.81 93 GLN A N 1
ATOM 755 C CA . GLN A 1 93 ? 28.312 -7.804 -17.436 1.00 66.81 93 GLN A CA 1
ATOM 756 C C . GLN A 1 93 ? 27.695 -8.815 -18.418 1.00 66.81 93 GLN A C 1
ATOM 758 O O . GLN A 1 93 ? 28.402 -9.362 -19.259 1.00 66.81 93 GLN A O 1
ATOM 763 N N . ILE A 1 94 ? 26.382 -9.051 -18.325 1.00 61.88 94 ILE A N 1
ATOM 764 C CA . ILE A 1 94 ? 25.637 -9.972 -19.204 1.00 61.88 94 ILE A CA 1
ATOM 765 C C . ILE A 1 94 ? 25.171 -9.265 -20.488 1.00 61.88 94 ILE A C 1
ATOM 767 O O . ILE A 1 94 ? 25.136 -9.865 -21.559 1.00 61.88 94 ILE A O 1
ATOM 771 N N . ALA A 1 95 ? 24.817 -7.986 -20.382 1.00 60.72 95 ALA A N 1
ATOM 772 C CA . ALA A 1 95 ? 24.346 -7.128 -21.458 1.00 60.72 95 ALA A CA 1
ATOM 773 C C . ALA A 1 95 ? 25.081 -5.777 -21.366 1.00 60.72 95 ALA A C 1
ATOM 775 O O . ALA A 1 95 ? 24.591 -4.860 -20.697 1.00 60.72 95 ALA A O 1
ATOM 776 N N . PRO A 1 96 ? 26.269 -5.657 -21.987 1.00 64.56 96 PRO A N 1
ATOM 777 C CA . PRO A 1 96 ? 27.070 -4.441 -21.917 1.00 64.56 96 PRO A CA 1
ATOM 778 C C . PRO A 1 96 ? 26.301 -3.217 -22.416 1.00 64.56 96 PRO A C 1
ATOM 780 O O . PRO A 1 96 ? 25.396 -3.308 -23.243 1.00 64.56 96 PRO A O 1
ATOM 783 N N . SER A 1 97 ? 26.647 -2.041 -21.894 1.00 59.25 97 SER A N 1
ATOM 784 C CA . SER A 1 97 ? 25.958 -0.777 -22.183 1.00 59.25 97 SER A CA 1
ATOM 785 C C . SER A 1 97 ? 25.821 -0.460 -23.678 1.00 59.25 97 SER A C 1
ATOM 787 O O . SER A 1 97 ? 24.885 0.234 -24.055 1.00 59.25 97 SER A O 1
ATOM 789 N N . ASN A 1 98 ? 26.672 -1.012 -24.545 1.00 58.69 98 ASN A N 1
ATOM 790 C CA . ASN A 1 98 ? 26.569 -0.915 -26.006 1.00 58.69 98 ASN A CA 1
ATOM 791 C C . ASN A 1 98 ? 25.339 -1.635 -26.602 1.00 58.69 98 ASN A C 1
ATOM 793 O O . ASN A 1 98 ? 24.843 -1.225 -27.648 1.00 58.69 98 ASN A O 1
ATOM 797 N N . LEU A 1 99 ? 24.810 -2.663 -25.934 1.00 59.50 99 LEU A N 1
ATOM 798 C CA . LEU A 1 99 ? 23.558 -3.342 -26.285 1.00 59.50 99 LEU A CA 1
ATOM 799 C C . LEU A 1 99 ? 22.352 -2.432 -26.015 1.00 59.50 99 LEU A C 1
ATOM 801 O O . LEU A 1 99 ? 21.341 -2.515 -26.710 1.00 59.50 99 LEU A O 1
ATOM 805 N N . PHE A 1 100 ? 22.486 -1.540 -25.027 1.00 57.44 100 PHE A N 1
ATOM 806 C CA . PHE A 1 100 ? 21.451 -0.587 -24.657 1.00 57.44 100 PHE A CA 1
ATOM 807 C C . PHE A 1 100 ? 21.604 0.780 -25.359 1.00 57.44 100 PHE A C 1
ATOM 809 O O . PHE A 1 100 ? 20.630 1.399 -25.771 1.00 57.44 100 PHE A O 1
ATOM 816 N N . PHE A 1 101 ? 22.813 1.284 -25.546 1.00 59.66 101 PHE A N 1
ATOM 817 C CA . PHE A 1 101 ? 23.029 2.651 -26.030 1.00 59.66 101 PHE A CA 1
ATOM 818 C C . PHE A 1 101 ? 23.636 2.724 -27.436 1.00 59.66 101 PHE A C 1
ATOM 820 O O . PHE A 1 101 ? 23.758 3.819 -27.971 1.00 59.66 101 PHE A O 1
ATOM 827 N N . GLY A 1 102 ? 23.945 1.584 -28.064 1.00 58.53 102 GLY A N 1
ATOM 828 C CA . GLY A 1 102 ? 24.635 1.542 -29.355 1.00 58.53 102 GLY A CA 1
ATOM 829 C C . GLY A 1 102 ? 26.135 1.817 -29.212 1.00 58.53 102 GLY A C 1
ATOM 830 O O . GLY A 1 102 ? 26.643 2.048 -28.112 1.00 58.53 102 GLY A O 1
ATOM 831 N N . ALA A 1 103 ? 26.873 1.749 -30.321 1.00 61.06 103 ALA A N 1
ATOM 832 C CA . ALA A 1 103 ? 28.254 2.234 -30.367 1.00 61.06 103 ALA A CA 1
ATOM 833 C C . ALA A 1 103 ? 28.220 3.764 -30.454 1.00 61.06 103 ALA A C 1
ATOM 835 O O . ALA A 1 103 ? 27.418 4.273 -31.202 1.00 61.06 103 ALA A O 1
ATOM 836 N N . ILE A 1 104 ? 29.086 4.490 -29.744 1.00 56.09 104 ILE A N 1
ATOM 837 C CA . ILE A 1 104 ? 28.958 5.933 -29.418 1.00 56.09 104 ILE A CA 1
ATOM 838 C C . ILE A 1 104 ? 28.941 6.918 -30.633 1.00 56.09 104 ILE A C 1
ATOM 840 O O . ILE A 1 104 ? 28.989 8.122 -30.423 1.00 56.09 104 ILE A O 1
ATOM 844 N N . ASN A 1 105 ? 28.864 6.480 -31.898 1.00 55.31 105 ASN A N 1
ATOM 845 C CA . ASN A 1 105 ? 29.020 7.366 -33.068 1.00 55.31 105 ASN A CA 1
ATOM 846 C C . ASN A 1 105 ? 28.347 6.896 -34.386 1.00 55.31 105 ASN A C 1
ATOM 848 O O . ASN A 1 105 ? 28.854 7.177 -35.473 1.00 55.31 105 ASN A O 1
ATOM 852 N N . SER A 1 106 ? 27.217 6.187 -34.344 1.00 57.28 106 SER A N 1
ATOM 853 C CA . SER A 1 106 ? 26.480 5.756 -35.542 1.00 57.28 106 SER A CA 1
ATOM 854 C C . SER A 1 106 ? 25.082 6.384 -35.647 1.00 57.28 106 SER A C 1
ATOM 856 O O . SER A 1 106 ? 24.336 6.517 -34.684 1.00 57.28 106 SER A O 1
ATOM 858 N N . SER A 1 107 ? 24.648 6.750 -36.852 1.00 56.75 107 SER A N 1
ATOM 859 C CA . SER A 1 107 ? 23.331 7.366 -37.107 1.00 56.75 107 SER A CA 1
ATOM 860 C C . SER A 1 107 ? 22.122 6.481 -36.726 1.00 56.75 107 SER A C 1
ATOM 862 O O . SER A 1 107 ? 20.987 6.957 -36.737 1.00 56.75 107 SER A O 1
ATOM 864 N N . GLY A 1 108 ? 22.346 5.215 -36.343 1.00 57.97 108 GLY A N 1
ATOM 865 C CA . GLY A 1 108 ? 21.348 4.301 -35.772 1.00 57.97 108 GLY A CA 1
ATOM 866 C C . GLY A 1 108 ? 21.195 4.366 -34.241 1.00 57.97 108 GLY A C 1
ATOM 867 O O . GLY A 1 108 ? 20.286 3.730 -33.697 1.00 57.97 108 GLY A O 1
ATOM 868 N N . ASP A 1 109 ? 22.027 5.141 -33.539 1.00 63.31 109 ASP A N 1
ATOM 869 C CA . ASP A 1 109 ? 22.137 5.121 -32.070 1.00 63.31 109 ASP A CA 1
ATOM 870 C C . ASP A 1 109 ? 20.907 5.684 -31.352 1.00 63.31 109 ASP A C 1
ATOM 872 O O . ASP A 1 109 ? 20.544 5.213 -30.275 1.00 63.31 109 ASP A O 1
ATOM 876 N N . ALA A 1 110 ? 20.193 6.637 -31.960 1.00 65.75 110 ALA A N 1
ATOM 877 C CA . ALA A 1 110 ? 18.981 7.202 -31.365 1.00 65.75 110 ALA A CA 1
ATOM 878 C C . ALA A 1 110 ? 17.871 6.146 -31.210 1.00 65.75 110 ALA A C 1
ATOM 880 O O . ALA A 1 110 ? 17.199 6.082 -30.181 1.00 65.75 110 ALA A O 1
ATOM 881 N N . MET A 1 111 ? 17.705 5.271 -32.208 1.00 66.69 111 MET A N 1
ATOM 882 C CA . MET A 1 111 ? 16.723 4.183 -32.164 1.00 66.69 111 MET A CA 1
ATOM 883 C C . MET A 1 111 ? 17.102 3.129 -31.117 1.00 66.69 111 MET A C 1
ATOM 885 O O . MET A 1 111 ? 16.231 2.603 -30.421 1.00 66.69 111 MET A O 1
ATOM 889 N N . ILE A 1 112 ? 18.398 2.832 -30.986 1.00 68.56 112 ILE A N 1
ATOM 890 C CA . ILE A 1 112 ? 18.917 1.906 -29.973 1.00 68.56 112 ILE A CA 1
ATOM 891 C C . ILE A 1 112 ? 18.700 2.494 -28.569 1.00 68.56 112 ILE A C 1
ATOM 893 O O . ILE A 1 112 ? 18.121 1.827 -27.711 1.00 68.56 112 ILE A O 1
ATOM 897 N N . GLY A 1 113 ? 19.020 3.775 -28.369 1.00 66.62 113 GLY A N 1
ATOM 898 C CA . GLY A 1 113 ? 18.762 4.491 -27.119 1.00 66.62 113 GLY A CA 1
ATOM 899 C C . GLY A 1 113 ? 17.279 4.504 -26.725 1.00 66.62 113 GLY A C 1
ATOM 900 O O . GLY A 1 113 ? 16.947 4.207 -25.576 1.00 66.62 113 GLY A O 1
ATOM 901 N N . ILE A 1 114 ? 16.365 4.760 -27.671 1.00 75.12 114 ILE A N 1
ATOM 902 C CA . ILE A 1 114 ? 14.910 4.717 -27.423 1.00 75.12 114 ILE A CA 1
ATOM 903 C C . ILE A 1 114 ? 14.466 3.321 -26.979 1.00 75.12 114 ILE A C 1
ATOM 905 O O . ILE A 1 114 ? 13.747 3.192 -25.983 1.00 75.12 114 ILE A O 1
ATOM 909 N N . LYS A 1 115 ? 14.900 2.267 -27.683 1.00 72.88 115 LYS A N 1
ATOM 910 C CA . LYS A 1 115 ? 14.561 0.880 -27.325 1.00 72.88 115 LYS A CA 1
ATOM 911 C C . LYS A 1 115 ? 15.015 0.535 -25.913 1.00 72.88 115 LYS A C 1
ATOM 913 O O . LYS A 1 115 ? 14.318 -0.180 -25.196 1.00 72.88 115 LYS A O 1
ATOM 918 N N . SER A 1 116 ? 16.137 1.082 -25.485 1.00 71.19 116 SER A N 1
ATOM 919 C CA . SER A 1 116 ? 16.739 0.747 -24.198 1.00 71.19 116 SER A CA 1
ATOM 920 C C . SER A 1 116 ? 16.181 1.528 -23.038 1.00 71.19 116 SER A C 1
ATOM 922 O O . SER A 1 116 ? 15.953 0.948 -21.980 1.00 71.19 116 SER A O 1
ATOM 924 N N . ILE A 1 117 ? 15.851 2.800 -23.249 1.00 77.31 117 ILE A N 1
ATOM 925 C CA . ILE A 1 117 ? 15.022 3.550 -22.306 1.00 77.31 117 ILE A CA 1
ATOM 926 C C . ILE A 1 117 ? 13.669 2.841 -22.157 1.00 77.31 117 ILE A C 1
ATOM 928 O O . ILE A 1 117 ? 13.223 2.602 -21.036 1.00 77.31 117 ILE A O 1
ATOM 932 N N . GLY A 1 118 ? 13.051 2.422 -23.267 1.00 80.56 118 GLY A N 1
ATOM 933 C CA . GLY A 1 118 ? 11.815 1.638 -23.247 1.00 80.56 118 GLY A CA 1
ATOM 934 C C . GLY A 1 118 ? 11.959 0.325 -22.471 1.00 80.56 118 GLY A C 1
ATOM 935 O O . GLY A 1 118 ? 11.130 0.012 -21.616 1.00 80.56 118 GLY A O 1
ATOM 936 N N . THR A 1 119 ? 13.051 -0.405 -22.701 1.00 77.94 119 THR A N 1
ATOM 937 C CA . THR A 1 119 ? 13.366 -1.655 -21.996 1.00 77.94 119 THR A CA 1
ATOM 938 C C . THR A 1 119 ? 13.571 -1.411 -20.502 1.00 77.94 119 THR A C 1
ATOM 940 O O . THR A 1 11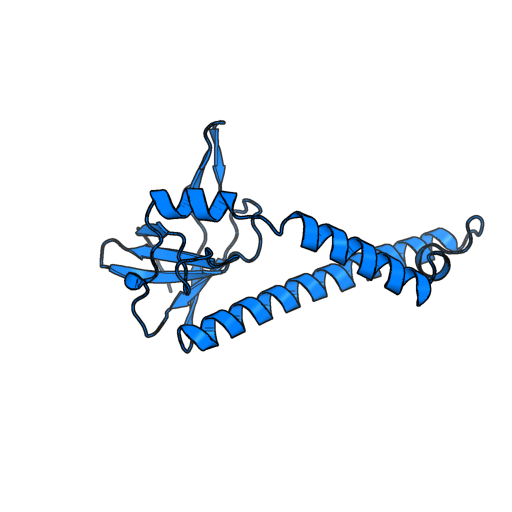9 ? 13.006 -2.132 -19.683 1.00 77.94 119 THR A O 1
ATOM 943 N N . LEU A 1 120 ? 14.299 -0.362 -20.116 1.00 77.88 120 LEU A N 1
ATOM 944 C CA . LEU A 1 120 ? 14.517 0.002 -18.717 1.00 77.88 120 LEU A CA 1
ATOM 945 C C . LEU A 1 120 ? 13.201 0.352 -18.012 1.00 77.88 120 LEU A C 1
ATOM 947 O O . LEU A 1 120 ? 12.953 -0.119 -16.897 1.00 77.88 120 LEU A O 1
ATOM 951 N N . ILE A 1 121 ? 12.339 1.141 -18.661 1.00 83.06 121 ILE A N 1
ATOM 952 C CA . ILE A 1 121 ? 11.002 1.474 -18.152 1.00 83.06 121 ILE A CA 1
ATOM 953 C C . ILE A 1 121 ? 10.183 0.194 -17.958 1.00 83.06 121 ILE A C 1
ATOM 955 O O . ILE A 1 121 ? 9.573 0.017 -16.901 1.00 83.06 121 ILE A O 1
ATOM 959 N N . LEU A 1 122 ? 10.210 -0.719 -18.932 1.00 82.94 122 LEU A N 1
ATOM 960 C CA . LEU A 1 122 ? 9.488 -1.988 -18.869 1.00 82.94 122 LEU A CA 1
ATOM 961 C C . LEU A 1 122 ? 9.986 -2.871 -17.717 1.00 82.94 122 LEU A C 1
ATOM 963 O O . LEU A 1 122 ? 9.185 -3.297 -16.886 1.00 82.94 122 LEU A O 1
ATOM 967 N N . VAL A 1 123 ? 11.299 -3.102 -17.619 1.00 81.81 123 VAL A N 1
ATOM 968 C CA . VAL A 1 123 ? 11.919 -3.903 -16.547 1.00 81.81 123 VAL A CA 1
ATOM 969 C C . VAL A 1 123 ? 11.585 -3.317 -15.177 1.00 81.81 123 VAL A C 1
ATOM 971 O O . VAL A 1 123 ? 11.223 -4.043 -14.245 1.00 81.81 123 VAL A O 1
ATOM 974 N N . THR A 1 124 ? 11.631 -1.991 -15.060 1.00 79.88 124 THR A N 1
ATOM 975 C CA . THR A 1 124 ? 11.280 -1.275 -13.834 1.00 79.88 124 THR A CA 1
ATOM 976 C C . THR A 1 124 ? 9.801 -1.472 -13.487 1.00 79.88 124 THR A C 1
ATOM 978 O O . THR A 1 124 ? 9.473 -1.859 -12.362 1.00 79.88 124 THR A O 1
ATOM 981 N N . ALA A 1 125 ? 8.894 -1.286 -14.449 1.00 84.56 125 ALA A N 1
ATOM 982 C CA . ALA A 1 125 ? 7.456 -1.467 -14.259 1.00 84.56 125 ALA A CA 1
ATOM 983 C C . ALA A 1 125 ? 7.094 -2.907 -13.853 1.00 84.56 125 ALA A C 1
ATOM 985 O O . ALA A 1 125 ? 6.285 -3.110 -12.937 1.00 84.56 125 ALA A O 1
ATOM 986 N N . VAL A 1 126 ? 7.726 -3.907 -14.478 1.00 85.38 126 VAL A N 1
ATOM 987 C CA . VAL A 1 126 ? 7.571 -5.327 -14.127 1.00 85.38 126 VAL A CA 1
ATOM 988 C C . VAL A 1 126 ? 8.071 -5.583 -12.707 1.00 85.38 126 VAL A C 1
ATOM 990 O O . VAL A 1 126 ? 7.349 -6.176 -11.905 1.00 85.38 126 VAL A O 1
ATOM 993 N N . SER A 1 127 ? 9.247 -5.065 -12.350 1.00 84.25 127 SER A N 1
ATOM 994 C CA . SER A 1 127 ? 9.830 -5.221 -11.011 1.00 84.25 127 SER A CA 1
ATOM 995 C C . SER A 1 127 ? 8.923 -4.646 -9.918 1.00 84.25 127 SER A C 1
ATOM 997 O O . SER A 1 127 ? 8.643 -5.309 -8.914 1.00 84.25 127 SER A O 1
ATOM 999 N N . PHE A 1 128 ? 8.384 -3.440 -10.124 1.00 83.25 128 PHE A N 1
ATOM 1000 C CA . PHE A 1 128 ? 7.432 -2.834 -9.189 1.00 83.25 128 PHE A CA 1
ATOM 1001 C C . PHE A 1 128 ? 6.120 -3.616 -9.097 1.00 83.25 128 PHE A C 1
ATOM 1003 O O . PHE A 1 128 ? 5.579 -3.786 -7.998 1.00 83.25 128 PHE A O 1
ATOM 1010 N N . SER A 1 129 ? 5.616 -4.117 -10.225 1.00 85.25 129 SER A N 1
ATOM 1011 C CA . SER A 1 129 ? 4.401 -4.934 -10.271 1.00 85.25 129 SER A CA 1
ATOM 1012 C C . SER A 1 129 ? 4.584 -6.241 -9.502 1.00 85.25 129 SER A C 1
ATOM 1014 O O . SER A 1 129 ? 3.752 -6.580 -8.656 1.00 85.25 129 SER A O 1
ATOM 1016 N N . LEU A 1 130 ? 5.713 -6.923 -9.703 1.00 86.00 130 LEU A N 1
ATOM 1017 C CA . LEU A 1 130 ? 6.049 -8.161 -9.010 1.00 86.00 130 LEU A CA 1
ATOM 1018 C C . LEU A 1 130 ? 6.209 -7.930 -7.503 1.00 86.00 130 LEU A C 1
ATOM 1020 O O . LEU A 1 130 ? 5.566 -8.610 -6.704 1.00 86.00 130 LEU A O 1
ATOM 1024 N N . ALA A 1 131 ? 6.971 -6.909 -7.099 1.00 85.62 131 ALA A N 1
ATOM 1025 C CA . ALA A 1 131 ? 7.109 -6.531 -5.692 1.00 85.62 131 ALA A CA 1
ATOM 1026 C C . ALA A 1 131 ? 5.744 -6.242 -5.049 1.00 85.62 131 ALA A C 1
ATOM 1028 O O . ALA A 1 131 ? 5.482 -6.607 -3.901 1.00 85.62 131 ALA A O 1
ATOM 1029 N N . SER A 1 132 ? 4.845 -5.608 -5.800 1.00 86.06 132 SER A N 1
ATOM 1030 C CA . SER A 1 132 ? 3.491 -5.325 -5.354 1.00 86.06 132 SER A CA 1
ATOM 1031 C C . SER A 1 132 ? 2.652 -6.596 -5.157 1.00 86.06 132 SER A C 1
ATOM 1033 O O . SER A 1 132 ? 1.911 -6.681 -4.174 1.00 86.06 132 SER A O 1
ATOM 1035 N N . VAL A 1 133 ? 2.754 -7.577 -6.059 1.00 89.12 133 VAL A N 1
ATOM 1036 C CA . VAL A 1 133 ? 2.077 -8.882 -5.942 1.00 89.12 133 VAL A CA 1
ATOM 1037 C C . VAL A 1 133 ? 2.629 -9.675 -4.758 1.00 89.12 133 VAL A C 1
ATOM 1039 O O . VAL A 1 133 ? 1.850 -10.122 -3.919 1.00 89.12 133 VAL A O 1
ATOM 1042 N N . ILE A 1 134 ? 3.954 -9.753 -4.616 1.00 89.06 134 ILE A N 1
ATOM 1043 C CA . ILE A 1 134 ? 4.617 -10.451 -3.505 1.00 89.06 134 ILE A CA 1
ATOM 1044 C C . ILE A 1 134 ? 4.176 -9.876 -2.153 1.00 89.06 134 ILE A C 1
ATOM 1046 O O . ILE A 1 134 ? 3.841 -10.629 -1.237 1.00 89.06 134 ILE A O 1
ATOM 1050 N N . ARG A 1 135 ? 4.108 -8.542 -2.018 1.00 88.25 135 ARG A N 1
ATOM 1051 C CA . ARG A 1 135 ? 3.617 -7.894 -0.786 1.00 88.25 135 ARG A CA 1
ATOM 1052 C C . ARG A 1 135 ? 2.175 -8.283 -0.461 1.00 88.25 135 ARG A C 1
ATOM 1054 O O . ARG A 1 135 ? 1.872 -8.490 0.709 1.00 88.25 135 ARG A O 1
ATOM 1061 N N . LYS A 1 136 ? 1.297 -8.392 -1.467 1.00 90.69 136 LYS A N 1
ATOM 1062 C CA . LYS A 1 136 ? -0.086 -8.859 -1.268 1.00 90.69 136 LYS A CA 1
ATOM 1063 C C . LYS A 1 136 ? -0.112 -10.315 -0.803 1.00 90.69 136 LYS A C 1
ATOM 1065 O O . LYS A 1 136 ? -0.749 -10.600 0.200 1.00 90.69 136 LYS A O 1
ATOM 1070 N N . MET A 1 137 ? 0.609 -11.205 -1.485 1.00 90.31 137 MET A N 1
ATOM 1071 C CA . MET A 1 137 ? 0.650 -12.628 -1.127 1.00 90.31 137 MET A CA 1
ATOM 1072 C C . MET A 1 137 ? 1.171 -12.841 0.296 1.00 90.31 137 MET A C 1
ATOM 1074 O O . MET A 1 137 ? 0.630 -13.655 1.036 1.00 90.31 137 MET A O 1
ATOM 1078 N N . ARG A 1 138 ? 2.204 -12.092 0.704 1.00 88.31 138 ARG A N 1
ATOM 1079 C CA . ARG A 1 138 ? 2.728 -12.148 2.075 1.00 88.31 138 ARG A CA 1
ATOM 1080 C C . ARG A 1 138 ? 1.675 -11.734 3.101 1.00 88.31 138 ARG A C 1
ATOM 1082 O O . ARG A 1 138 ? 1.533 -12.407 4.114 1.00 88.31 138 ARG A O 1
ATOM 1089 N N . LEU A 1 139 ? 0.939 -10.661 2.810 1.00 90.00 139 LEU A N 1
ATOM 1090 C CA . LEU A 1 139 ? -0.136 -10.173 3.666 1.00 90.00 139 LEU A CA 1
ATOM 1091 C C . LEU A 1 139 ? -1.266 -11.207 3.787 1.00 90.00 139 LEU A C 1
ATOM 1093 O O . LEU A 1 139 ? -1.710 -11.494 4.891 1.00 90.00 139 LEU A O 1
ATOM 1097 N N . GLU A 1 140 ? -1.669 -11.822 2.672 1.00 91.44 140 GLU A N 1
ATOM 1098 C CA . GLU A 1 140 ? -2.702 -12.867 2.651 1.00 91.44 140 GLU A CA 1
ATOM 1099 C C . GLU A 1 140 ? -2.288 -14.135 3.398 1.00 91.44 140 GLU A C 1
ATOM 1101 O O . GLU A 1 140 ? -3.106 -14.754 4.069 1.00 91.44 140 GLU A O 1
ATOM 1106 N N . ARG A 1 141 ? -1.007 -14.514 3.345 1.00 89.25 141 ARG A N 1
ATOM 1107 C CA . ARG A 1 141 ? -0.502 -15.654 4.126 1.00 89.25 141 ARG A CA 1
ATOM 1108 C C . ARG A 1 141 ? -0.631 -15.439 5.635 1.00 89.25 141 ARG A C 1
ATOM 1110 O O . ARG A 1 141 ? -0.796 -16.413 6.355 1.00 89.25 141 ARG A O 1
ATOM 1117 N N . GLN A 1 142 ? -0.533 -14.196 6.111 1.00 85.88 142 GLN A N 1
ATOM 1118 C CA . GLN A 1 142 ? -0.585 -13.879 7.545 1.00 85.88 142 GLN A CA 1
ATOM 1119 C C . GLN A 1 142 ? -2.005 -13.563 8.031 1.00 85.88 142 GLN A C 1
ATOM 1121 O O . GLN A 1 142 ? -2.401 -14.006 9.104 1.00 85.88 142 GLN A O 1
ATOM 1126 N N . LEU A 1 143 ? -2.777 -12.812 7.241 1.00 86.88 143 LEU A N 1
ATOM 1127 C CA . LEU A 1 143 ? -4.118 -12.348 7.615 1.00 86.88 143 LEU A CA 1
ATOM 1128 C C . LEU A 1 143 ? -5.254 -13.240 7.096 1.00 86.88 143 LEU A C 1
ATOM 1130 O O . LEU A 1 143 ? -6.400 -13.078 7.513 1.00 86.88 143 LEU A O 1
ATOM 1134 N N . GLY A 1 144 ? -4.952 -14.178 6.199 1.00 87.25 144 GLY A N 1
ATOM 1135 C CA . GLY A 1 144 ? -5.944 -14.936 5.445 1.00 87.25 144 GLY A CA 1
ATOM 1136 C C . GLY A 1 144 ? -6.372 -14.221 4.159 1.00 87.25 144 GLY A C 1
ATOM 1137 O O . GLY A 1 144 ? -5.753 -13.255 3.707 1.00 87.25 144 GLY A O 1
ATOM 1138 N N . SER A 1 145 ? -7.442 -14.712 3.533 1.00 88.69 145 SER A N 1
ATOM 1139 C CA . SER A 1 145 ? -7.922 -14.191 2.250 1.00 88.69 145 SER A CA 1
ATOM 1140 C C . SER A 1 145 ? -8.352 -12.724 2.346 1.00 88.69 145 SER A C 1
ATOM 1142 O O . SER A 1 145 ? -9.211 -12.380 3.160 1.00 88.69 145 SER A O 1
ATOM 1144 N N . LEU A 1 146 ? -7.815 -11.878 1.465 1.00 91.69 146 LEU A N 1
ATOM 1145 C CA . LEU A 1 146 ? -8.224 -10.482 1.337 1.00 91.69 146 LEU A CA 1
ATOM 1146 C C . LEU A 1 146 ? -9.257 -10.338 0.221 1.00 91.69 146 LEU A C 1
ATOM 1148 O O . LEU A 1 146 ? -8.934 -10.441 -0.965 1.00 91.69 146 LEU A O 1
ATOM 1152 N N . VAL A 1 147 ? -10.499 -10.037 0.589 1.00 92.50 147 VAL A N 1
ATOM 1153 C CA . VAL A 1 147 ? -11.586 -9.858 -0.379 1.00 92.50 147 VAL A CA 1
ATOM 1154 C C . VAL A 1 147 ? -11.554 -8.432 -0.911 1.00 92.50 147 VAL A C 1
ATOM 1156 O O . VAL A 1 147 ? -11.648 -7.477 -0.143 1.00 92.50 147 VAL A O 1
ATOM 1159 N N . LEU A 1 148 ? -11.420 -8.268 -2.228 1.00 93.19 148 LEU A N 1
ATOM 1160 C CA . LEU A 1 148 ? -11.521 -6.958 -2.871 1.00 93.19 148 LEU A CA 1
ATOM 1161 C C . LEU A 1 148 ? -12.971 -6.468 -2.793 1.00 93.19 148 LEU A C 1
ATOM 1163 O O . LEU A 1 148 ? -13.855 -7.063 -3.397 1.00 93.19 148 LEU A O 1
ATOM 1167 N N . ILE A 1 149 ? -13.199 -5.351 -2.108 1.00 92.88 149 ILE A N 1
ATOM 1168 C CA . ILE A 1 149 ? -14.542 -4.771 -1.949 1.00 92.88 149 ILE A CA 1
ATOM 1169 C C . ILE A 1 149 ? -14.795 -3.576 -2.876 1.00 92.88 149 ILE A C 1
ATOM 1171 O O . ILE A 1 149 ? -15.937 -3.161 -3.071 1.00 92.88 149 ILE A O 1
ATOM 1175 N N . GLY A 1 150 ? -13.736 -3.001 -3.454 1.00 92.06 150 GLY A N 1
ATOM 1176 C CA . GLY A 1 150 ? -13.863 -1.900 -4.400 1.00 92.06 150 GLY A CA 1
ATOM 1177 C C . GLY A 1 150 ? -12.617 -1.033 -4.515 1.00 92.06 150 GLY A C 1
ATOM 1178 O O . GLY A 1 150 ? -11.490 -1.466 -4.256 1.00 92.06 150 GLY A O 1
ATOM 1179 N N . LYS A 1 151 ? -12.833 0.214 -4.935 1.00 92.44 151 LYS A N 1
ATOM 1180 C CA . LYS A 1 151 ? -11.807 1.253 -4.997 1.00 92.44 151 LYS A CA 1
ATOM 1181 C C . LYS A 1 151 ? -12.313 2.518 -4.315 1.00 92.44 151 LYS A C 1
ATOM 1183 O O . LYS A 1 151 ? -13.483 2.855 -4.466 1.00 92.44 151 LYS A O 1
ATOM 1188 N N . ILE A 1 152 ? -11.428 3.220 -3.617 1.00 90.62 152 ILE A N 1
ATOM 1189 C CA . ILE A 1 152 ? -11.723 4.505 -2.971 1.00 90.62 152 ILE A CA 1
ATOM 1190 C C . ILE A 1 152 ? -10.713 5.559 -3.406 1.00 90.62 152 ILE A C 1
ATOM 1192 O O . ILE A 1 152 ? -9.588 5.231 -3.776 1.00 90.62 152 ILE A O 1
ATOM 1196 N N . LYS A 1 153 ? -11.110 6.823 -3.334 1.00 90.25 153 LYS A N 1
ATOM 1197 C CA . LYS A 1 153 ? -10.250 7.987 -3.544 1.00 90.25 153 LYS A CA 1
ATOM 1198 C C . LYS A 1 153 ? -10.408 8.906 -2.336 1.00 90.25 153 LYS A C 1
ATOM 1200 O O . LYS A 1 153 ? -11.520 9.027 -1.820 1.00 90.25 153 LYS A O 1
ATOM 1205 N N . SER A 1 154 ? -9.319 9.520 -1.878 1.00 87.56 154 SER A N 1
ATOM 1206 C CA . SER A 1 154 ? -9.391 10.396 -0.712 1.00 87.56 154 SER A CA 1
ATOM 1207 C C . SER A 1 154 ? -10.040 11.732 -1.075 1.00 87.56 154 SER A C 1
ATOM 1209 O O . SER A 1 154 ? -9.701 12.344 -2.091 1.00 87.56 154 SER A O 1
ATOM 1211 N N . LYS A 1 155 ? -10.980 12.184 -0.241 1.00 87.44 155 LYS A N 1
ATOM 1212 C CA . LYS A 1 155 ? -11.598 13.515 -0.360 1.00 87.44 155 LYS A CA 1
ATOM 1213 C C . LYS A 1 155 ? -10.812 14.588 0.388 1.00 87.44 155 LYS A C 1
ATOM 1215 O O . LYS A 1 155 ? -10.854 15.744 -0.005 1.00 87.44 155 LYS A O 1
ATOM 1220 N N . THR A 1 156 ? -10.080 14.188 1.422 1.00 86.56 156 THR A N 1
ATOM 1221 C CA . THR A 1 156 ? -9.224 15.049 2.243 1.00 86.56 156 THR A CA 1
ATOM 1222 C C . THR A 1 156 ? -7.798 14.508 2.256 1.00 86.56 156 THR A C 1
ATOM 1224 O O . THR A 1 156 ? -7.574 13.325 1.983 1.00 86.56 156 THR A O 1
ATOM 1227 N N . ALA A 1 157 ? -6.820 15.350 2.582 1.00 84.19 157 ALA A N 1
ATOM 1228 C CA . ALA A 1 157 ? -5.459 14.883 2.803 1.00 84.19 157 ALA A CA 1
ATOM 1229 C C . ALA A 1 157 ? -5.437 13.834 3.932 1.00 84.19 157 ALA A C 1
ATOM 1231 O O . ALA A 1 157 ? -6.066 14.010 4.975 1.00 84.19 157 ALA A O 1
ATOM 1232 N N . LEU A 1 158 ? -4.706 12.738 3.723 1.00 81.81 158 LEU A N 1
ATOM 123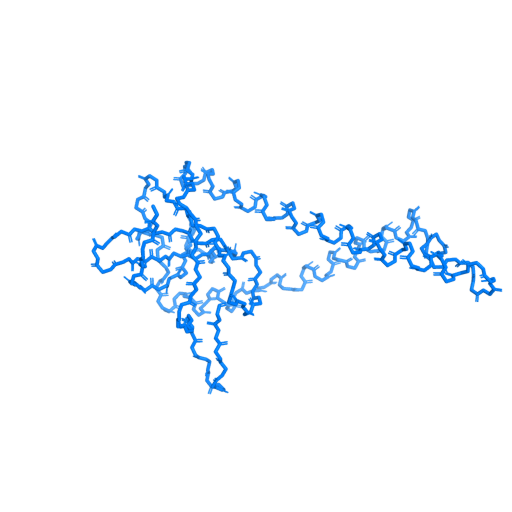3 C CA . LEU A 1 158 ? -4.473 11.702 4.734 1.00 81.81 158 LEU A CA 1
ATOM 1234 C C . LEU A 1 158 ? -3.601 12.229 5.879 1.00 81.81 158 LEU A C 1
ATOM 1236 O O . LEU A 1 158 ? -3.731 11.784 7.016 1.00 81.81 158 LEU A O 1
ATOM 1240 N N . LYS A 1 159 ? -2.680 13.148 5.566 1.00 80.56 159 LYS A N 1
ATOM 1241 C CA . LYS A 1 159 ? -1.830 13.845 6.534 1.00 80.56 159 LYS A CA 1
ATOM 1242 C C . LYS A 1 159 ? -1.432 15.209 5.979 1.00 80.56 159 LYS A C 1
ATOM 1244 O O . LYS A 1 159 ? -1.087 15.309 4.805 1.00 80.56 159 LYS A O 1
ATOM 1249 N N . VAL A 1 160 ? -1.420 16.230 6.827 1.00 83.50 160 VAL A N 1
ATOM 1250 C CA . VAL A 1 160 ? -0.779 17.516 6.529 1.00 83.50 160 VAL A CA 1
ATOM 1251 C C . VAL A 1 160 ? 0.592 17.508 7.198 1.00 83.50 160 VAL A C 1
ATOM 1253 O O . VAL A 1 160 ? 0.719 17.167 8.374 1.00 83.50 160 VAL A O 1
ATOM 1256 N N . LEU A 1 161 ? 1.637 17.769 6.420 1.00 82.00 161 LEU A N 1
ATOM 1257 C CA . LEU A 1 161 ? 3.012 17.829 6.905 1.00 82.00 161 LEU A CA 1
ATOM 1258 C C . LEU A 1 161 ? 3.276 19.181 7.582 1.00 82.00 161 LEU A C 1
ATOM 1260 O O . LEU A 1 161 ? 2.583 20.161 7.328 1.00 82.00 161 LEU A O 1
ATOM 1264 N N . THR A 1 162 ? 4.317 19.252 8.413 1.00 79.88 162 THR A N 1
ATOM 1265 C CA . THR A 1 162 ? 4.709 20.477 9.139 1.00 79.88 162 THR A CA 1
ATOM 1266 C C . THR A 1 162 ? 5.021 21.658 8.220 1.00 79.88 162 THR A C 1
ATOM 1268 O O . THR A 1 162 ? 4.869 22.805 8.613 1.00 79.88 162 THR A O 1
ATOM 1271 N N . ASN A 1 163 ? 5.414 21.385 6.976 1.00 85.88 163 ASN A N 1
ATOM 1272 C CA . ASN A 1 163 ? 5.655 22.386 5.938 1.00 85.88 163 ASN A CA 1
ATOM 1273 C C . ASN A 1 163 ? 4.393 22.767 5.137 1.00 85.88 163 ASN A C 1
ATOM 1275 O O . ASN A 1 163 ? 4.515 23.306 4.040 1.00 85.88 163 ASN A O 1
ATOM 1279 N N . GLY A 1 164 ? 3.201 22.407 5.619 1.00 82.81 164 GLY A N 1
ATOM 1280 C CA . GLY A 1 164 ? 1.920 22.682 4.964 1.00 82.81 164 GLY A CA 1
ATOM 1281 C C . GLY A 1 164 ? 1.608 21.795 3.756 1.00 82.81 164 GLY A C 1
ATOM 1282 O O . GLY A 1 164 ? 0.528 21.912 3.185 1.00 82.81 164 GLY A O 1
ATOM 1283 N N . ARG A 1 165 ? 2.506 20.884 3.346 1.00 83.19 165 ARG A N 1
ATOM 1284 C CA . ARG A 1 165 ? 2.232 19.987 2.214 1.00 83.19 165 ARG A CA 1
ATOM 1285 C C . ARG A 1 165 ? 1.240 18.901 2.597 1.00 83.19 165 ARG A C 1
ATOM 1287 O O . ARG A 1 165 ? 1.383 18.222 3.614 1.00 83.19 165 ARG A O 1
ATOM 1294 N N . GLU A 1 166 ? 0.291 18.673 1.707 1.00 84.19 166 GLU A N 1
ATOM 1295 C CA . GLU A 1 166 ? -0.730 17.650 1.864 1.00 84.19 166 GLU A CA 1
ATOM 1296 C C . GLU A 1 166 ? -0.285 16.300 1.303 1.00 84.19 166 GLU A C 1
ATOM 1298 O O . GLU A 1 166 ? 0.283 16.176 0.210 1.00 84.19 166 GLU A O 1
ATOM 1303 N N . PHE A 1 167 ? -0.585 15.253 2.057 1.00 79.38 167 PHE A N 1
ATOM 1304 C CA . PHE A 1 167 ? -0.297 13.883 1.691 1.00 79.38 167 PHE A CA 1
ATOM 1305 C C . PHE A 1 167 ? -1.585 13.133 1.375 1.00 79.38 167 PHE A C 1
ATOM 1307 O O . PHE A 1 167 ? -2.426 12.953 2.253 1.00 79.38 167 PHE A O 1
ATOM 1314 N N . TRP A 1 168 ? -1.711 12.678 0.129 1.00 81.62 168 TRP A N 1
ATOM 1315 C CA . TRP A 1 168 ? -2.903 12.044 -0.439 1.00 81.62 168 TRP A CA 1
ATOM 1316 C C . TRP A 1 168 ? -2.710 10.542 -0.726 1.00 81.62 168 TRP A C 1
ATOM 1318 O O . TRP A 1 168 ? -1.583 10.098 -1.084 1.00 81.62 168 TRP A O 1
#

Organism: Streptococcus suis (NCBI:txid1307)

pLDDT: mean 76.96, std 13.16, range [45.56, 93.81]

Secondary structure (DSSP, 8-state):
------EEEE-BBSSSSSB-TTEEEEEETT--EEEEE--S-S---S-EEEEE-SS--GGGBPPHHHHHHHHH--TTHHHHHHHHHHHHHHHHHHS-HHHHH-STT-TTHHHHHHHHHHHHHHHHHHHHHHHHHHHHHHHHHHH---EEEEEE--SS-SEE-TTS-EE-